Protein AF-A0A3B9SV83-F1 (afdb_monomer)

Sequence (125 aa):
MIETKVYHISFHAAHNLSCLFFWGCNFSCKGCLRRAEPLDCHFPGIKSPKPFFPTFLALDELITALKKAKPKIVVFEGWEPTFDQTLSEITKRLHHELGTWNYLLTNGYSLPELEGMDEVKVSIK

Foldseek 3Di:
DAWWQFQDWDADPVQLEIETAGDDAPDDDPPDVCVVPQYPPPDPPDDQDPVHDGDIDHLVRVLVVCVVSLGQEYEYHHYARVVIPCSQVSLQCCCPVRVHAYEYEHCPPDDDDQVNHNYYDHDHD

Structure (mmCIF, N/CA/C/O backbone):
data_AF-A0A3B9SV83-F1
#
_entry.id   AF-A0A3B9SV83-F1
#
loop_
_atom_site.gr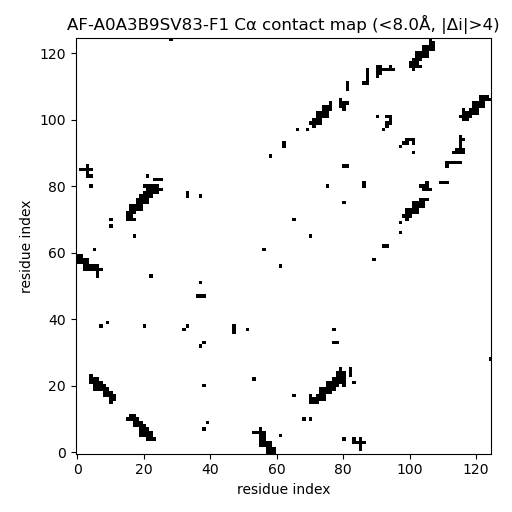oup_PDB
_atom_site.id
_atom_site.type_symbol
_atom_site.label_atom_id
_atom_site.l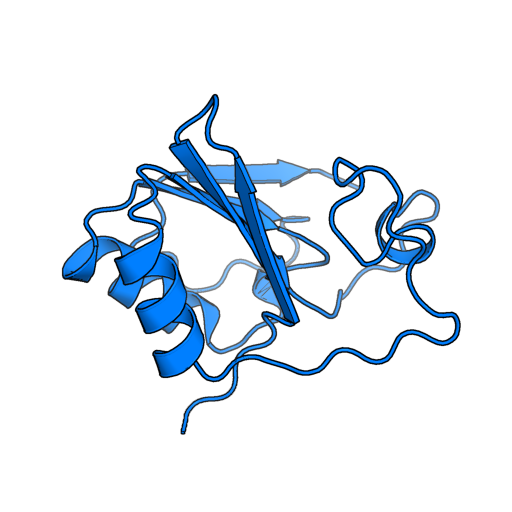abel_alt_id
_atom_site.label_comp_id
_atom_site.label_asym_id
_atom_site.label_entity_id
_atom_site.label_seq_id
_atom_site.pdbx_PDB_ins_code
_atom_site.Cartn_x
_atom_site.Cartn_y
_atom_site.Cartn_z
_atom_site.occupancy
_atom_site.B_iso_or_equiv
_atom_site.auth_seq_id
_atom_site.auth_comp_id
_atom_site.auth_asym_id
_atom_site.auth_atom_id
_atom_site.pdbx_PDB_model_num
ATOM 1 N N . MET A 1 1 ? 11.202 6.859 14.639 1.00 73.44 1 MET A N 1
ATOM 2 C CA . MET A 1 1 ? 10.141 7.035 13.626 1.00 73.44 1 MET A CA 1
ATOM 3 C C . MET A 1 1 ? 10.251 5.873 12.661 1.00 73.44 1 MET A C 1
ATOM 5 O O . MET A 1 1 ? 11.368 5.562 12.269 1.00 73.44 1 MET A O 1
ATOM 9 N N . ILE A 1 2 ? 9.147 5.187 12.368 1.00 90.62 2 ILE A N 1
ATOM 10 C CA . ILE A 1 2 ? 9.134 4.066 11.419 1.00 90.62 2 ILE A CA 1
ATOM 11 C C . ILE A 1 2 ? 8.989 4.667 10.018 1.00 90.62 2 ILE A C 1
ATOM 13 O O . ILE A 1 2 ? 7.993 5.335 9.746 1.00 90.62 2 ILE A O 1
ATOM 17 N N . GLU A 1 3 ? 9.997 4.492 9.166 1.00 96.25 3 GLU A N 1
ATOM 18 C CA . GLU A 1 3 ? 9.967 4.945 7.771 1.00 96.25 3 GLU A CA 1
ATOM 19 C C . GLU A 1 3 ? 9.316 3.871 6.893 1.00 96.25 3 GLU A C 1
ATOM 21 O O . GLU A 1 3 ? 9.648 2.692 7.012 1.00 96.25 3 GLU A O 1
ATOM 26 N N . THR A 1 4 ? 8.390 4.278 6.025 1.00 97.69 4 THR A N 1
ATOM 27 C CA . THR A 1 4 ? 7.720 3.379 5.072 1.00 97.69 4 THR A CA 1
ATOM 28 C C . THR A 1 4 ? 8.424 3.404 3.708 1.00 97.69 4 THR A C 1
ATOM 30 O O . THR A 1 4 ? 9.407 4.112 3.503 1.00 97.69 4 THR A O 1
ATOM 33 N N . LYS A 1 5 ? 7.924 2.657 2.725 1.00 97.62 5 LYS A N 1
ATOM 34 C CA . LYS A 1 5 ? 8.244 2.819 1.296 1.00 97.62 5 LYS A CA 1
ATOM 35 C C . LYS A 1 5 ? 7.172 3.599 0.542 1.00 97.62 5 LYS A C 1
ATOM 37 O O . LYS A 1 5 ? 7.263 3.716 -0.683 1.00 97.62 5 LYS A O 1
ATOM 42 N N . VAL A 1 6 ? 6.180 4.150 1.242 1.00 98.19 6 VAL A N 1
ATOM 43 C CA . VAL A 1 6 ? 5.165 5.019 0.646 1.00 98.19 6 VAL A CA 1
ATOM 44 C C . VAL A 1 6 ? 5.800 6.372 0.347 1.00 98.19 6 VAL A C 1
ATOM 46 O O . VAL A 1 6 ? 6.265 7.063 1.250 1.00 98.19 6 VAL A O 1
ATOM 49 N N . TYR A 1 7 ? 5.827 6.753 -0.929 1.00 96.25 7 TYR A N 1
ATOM 50 C CA . TYR A 1 7 ? 6.420 8.021 -1.385 1.00 96.25 7 TYR A CA 1
ATOM 51 C C . TYR A 1 7 ? 5.395 8.990 -1.975 1.00 96.25 7 TYR A C 1
ATOM 53 O O . TYR A 1 7 ? 5.694 10.159 -2.212 1.00 96.25 7 TYR A O 1
ATOM 61 N N . HIS A 1 8 ? 4.189 8.508 -2.264 1.00 94.94 8 HIS A N 1
ATOM 62 C CA . HIS A 1 8 ? 3.122 9.315 -2.826 1.00 94.94 8 HIS A CA 1
ATOM 63 C C . HIS A 1 8 ? 1.769 8.780 -2.360 1.00 94.94 8 HIS A C 1
ATOM 65 O O . HIS A 1 8 ? 1.578 7.572 -2.215 1.00 94.94 8 HIS A O 1
ATOM 71 N N . ILE A 1 9 ? 0.842 9.701 -2.110 1.00 96.00 9 ILE A N 1
ATOM 72 C CA . ILE A 1 9 ? -0.547 9.411 -1.774 1.00 96.00 9 ILE A CA 1
ATOM 73 C C . ILE A 1 9 ? -1.413 10.249 -2.706 1.00 96.00 9 ILE A C 1
ATOM 75 O O . ILE A 1 9 ? -1.190 11.458 -2.821 1.00 96.00 9 ILE A O 1
ATOM 79 N N . SER A 1 10 ? -2.411 9.632 -3.326 1.00 95.25 10 SER A N 1
ATOM 80 C CA . SER A 1 10 ? -3.483 10.345 -4.021 1.00 95.25 10 SER A CA 1
ATOM 81 C C . SER A 1 10 ? -4.823 10.066 -3.344 1.00 95.25 10 SER A C 1
ATOM 83 O O . SER A 1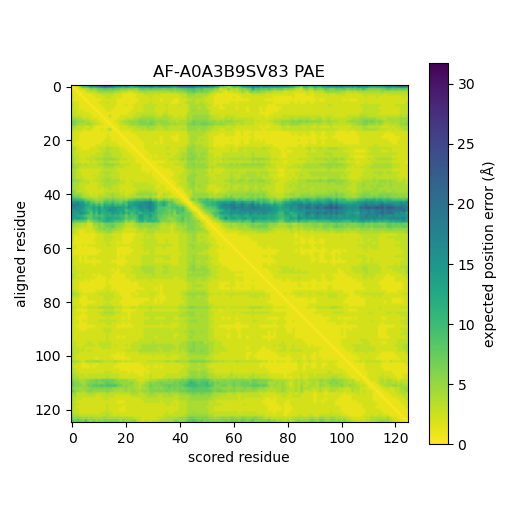 10 ? -4.992 9.057 -2.661 1.00 95.25 10 SER A O 1
ATOM 85 N N . PHE A 1 11 ? -5.772 10.992 -3.490 1.00 95.88 11 PHE A N 1
ATOM 86 C CA . PHE A 1 11 ? -7.143 10.827 -3.013 1.00 95.88 11 PHE A CA 1
ATOM 87 C C . PHE A 1 11 ? -8.116 11.076 -4.160 1.00 95.88 11 PHE A C 1
ATOM 89 O O . PHE A 1 11 ? -8.147 12.162 -4.743 1.00 95.88 11 PHE A O 1
ATOM 96 N N . HIS A 1 12 ? -8.939 10.078 -4.459 1.00 93.75 12 HIS A N 1
ATOM 97 C CA . HIS A 1 12 ? -9.933 10.123 -5.521 1.00 93.75 12 HIS A CA 1
ATOM 98 C C . HIS A 1 12 ? -11.325 10.324 -4.918 1.00 93.75 12 HIS A C 1
ATOM 100 O O . HIS A 1 12 ? -12.010 9.373 -4.535 1.00 93.75 12 HIS A O 1
ATOM 106 N N . ALA A 1 13 ? -11.767 11.584 -4.872 1.00 92.69 13 ALA A N 1
ATOM 107 C CA . ALA A 1 13 ? -13.024 11.977 -4.233 1.00 92.69 13 ALA A CA 1
ATOM 108 C C . ALA A 1 13 ? -14.261 11.253 -4.798 1.00 92.69 13 ALA A C 1
ATOM 110 O O . ALA A 1 13 ? -15.153 10.893 -4.034 1.00 92.69 13 ALA A O 1
ATOM 111 N N . ALA A 1 14 ? -14.296 10.983 -6.110 1.00 92.12 14 ALA A N 1
ATOM 112 C CA . ALA A 1 14 ? -15.421 10.312 -6.771 1.00 92.12 14 ALA A CA 1
ATOM 113 C C . ALA A 1 14 ? -15.700 8.899 -6.227 1.00 92.12 14 ALA A C 1
ATOM 115 O O . ALA A 1 14 ? -16.844 8.453 -6.226 1.00 92.12 14 ALA A O 1
ATOM 116 N N . HIS A 1 15 ? -14.666 8.215 -5.733 1.00 92.81 15 HIS A N 1
ATOM 117 C CA . HIS A 1 15 ? -14.770 6.864 -5.181 1.00 92.81 15 HIS A CA 1
ATOM 118 C C . HIS A 1 15 ? -14.486 6.810 -3.674 1.00 92.81 15 HIS A C 1
ATOM 120 O O . HIS A 1 15 ? -14.548 5.738 -3.078 1.00 92.81 15 HIS A O 1
ATOM 126 N N . ASN A 1 16 ? -14.189 7.961 -3.059 1.00 96.12 16 ASN A N 1
ATOM 127 C CA . ASN A 1 16 ? -13.756 8.087 -1.670 1.00 96.12 16 ASN A CA 1
ATOM 128 C C . ASN A 1 16 ? -12.657 7.075 -1.295 1.00 96.12 16 ASN A C 1
ATOM 130 O O . ASN A 1 16 ? -12.754 6.355 -0.294 1.00 96.12 16 ASN A O 1
ATOM 134 N N . LEU A 1 17 ? -11.633 7.008 -2.145 1.00 96.88 17 LEU A N 1
ATOM 135 C CA . LEU A 1 17 ? -10.500 6.108 -1.984 1.00 96.88 17 LEU A CA 1
ATOM 136 C C . LEU A 1 17 ? -9.189 6.886 -1.989 1.00 96.88 17 LEU A C 1
ATOM 138 O O . LEU A 1 17 ? -9.055 7.877 -2.710 1.00 96.88 17 LEU A O 1
ATOM 142 N N . SER A 1 18 ? -8.229 6.412 -1.204 1.00 97.88 18 SER A N 1
ATOM 143 C CA . SER A 1 18 ? -6.842 6.864 -1.263 1.00 97.88 18 SER A CA 1
ATOM 144 C C . SER A 1 18 ? -5.960 5.774 -1.846 1.00 97.88 18 SER A C 1
ATOM 146 O O . SER A 1 18 ? -6.087 4.615 -1.457 1.00 97.88 18 SER A O 1
ATOM 148 N N . CYS A 1 19 ? -5.022 6.149 -2.706 1.00 97.88 19 CYS A N 1
ATOM 149 C CA . CYS A 1 19 ? -4.001 5.245 -3.219 1.00 97.88 19 CYS A CA 1
ATOM 150 C C . CYS A 1 19 ? -2.664 5.539 -2.545 1.00 97.88 19 CYS A C 1
ATOM 152 O O . CYS A 1 19 ? -2.219 6.686 -2.515 1.00 97.88 19 CYS A O 1
ATOM 154 N N . LEU A 1 20 ? -2.031 4.503 -2.003 1.00 98.38 20 LEU A N 1
ATOM 155 C CA . LEU A 1 20 ? -0.689 4.537 -1.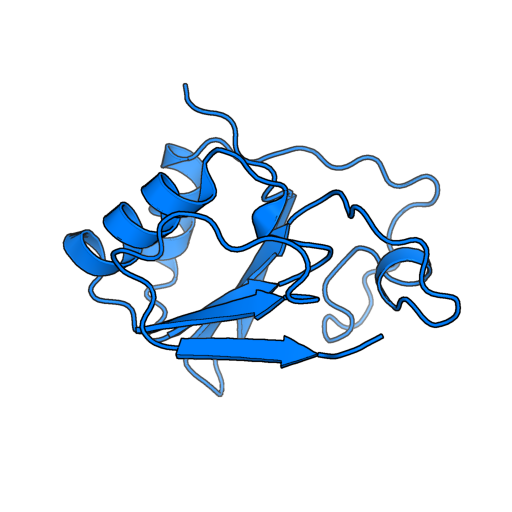438 1.00 98.38 20 LEU A CA 1
ATOM 156 C C . LEU A 1 20 ? 0.277 3.968 -2.465 1.00 98.38 20 LEU A C 1
ATOM 158 O O . LEU A 1 20 ? 0.185 2.794 -2.821 1.00 98.38 20 LEU A O 1
ATOM 162 N N . PHE A 1 21 ? 1.207 4.793 -2.930 1.00 97.38 21 PHE A N 1
ATOM 163 C CA . PHE A 1 21 ? 2.205 4.389 -3.909 1.00 97.38 21 PHE A CA 1
ATOM 164 C C . PHE A 1 21 ? 3.493 4.003 -3.185 1.00 97.38 21 PHE A C 1
ATOM 166 O O . PHE A 1 21 ? 4.172 4.849 -2.598 1.00 97.38 21 PHE A O 1
ATOM 173 N N . PHE A 1 22 ? 3.824 2.716 -3.251 1.00 97.56 22 PHE A N 1
ATOM 174 C CA . PHE A 1 22 ? 5.029 2.118 -2.683 1.00 97.56 22 PHE A CA 1
ATOM 175 C C . PHE A 1 22 ? 6.173 2.125 -3.689 1.00 97.56 22 PHE A C 1
ATOM 177 O O . PHE A 1 22 ? 5.941 1.929 -4.883 1.00 97.56 22 PHE A O 1
ATOM 184 N N . TRP A 1 23 ? 7.407 2.327 -3.225 1.00 96.69 23 TRP A N 1
ATOM 185 C CA . TRP A 1 23 ? 8.608 2.296 -4.060 1.00 96.69 23 TRP A CA 1
ATOM 186 C C . TRP A 1 23 ? 9.382 0.983 -3.940 1.00 96.69 23 TRP A C 1
ATOM 188 O O . TRP A 1 23 ? 9.629 0.486 -2.842 1.00 96.69 23 TRP A O 1
ATOM 198 N N . GLY A 1 24 ? 9.885 0.506 -5.079 1.00 95.38 24 GLY A N 1
ATOM 199 C CA . GLY A 1 24 ? 10.685 -0.713 -5.173 1.00 95.38 24 GLY A CA 1
ATOM 200 C C . GLY A 1 24 ? 9.861 -1.913 -5.630 1.00 95.38 24 GLY A C 1
ATOM 201 O O . GLY A 1 24 ? 8.681 -2.045 -5.321 1.00 95.38 24 GLY A O 1
ATOM 202 N N . CYS A 1 25 ? 10.480 -2.775 -6.432 1.00 95.81 25 CYS A N 1
ATOM 203 C CA . CYS A 1 25 ? 9.860 -3.995 -6.927 1.00 95.81 25 CYS A CA 1
ATOM 204 C C . CYS A 1 25 ? 10.925 -5.067 -7.125 1.00 95.81 25 CYS A C 1
ATOM 206 O O . CYS A 1 25 ? 12.038 -4.786 -7.566 1.00 95.81 25 CYS A O 1
ATOM 208 N N . ASN A 1 26 ? 10.554 -6.304 -6.834 1.00 95.19 26 ASN A N 1
ATOM 209 C CA . ASN A 1 26 ? 11.339 -7.501 -7.104 1.00 95.19 26 ASN A CA 1
ATOM 210 C C . ASN A 1 26 ? 11.317 -7.915 -8.590 1.00 95.19 26 ASN A C 1
ATOM 212 O O . ASN A 1 26 ? 12.058 -8.814 -8.978 1.00 95.19 26 ASN A O 1
ATOM 216 N N . PHE A 1 27 ? 10.465 -7.305 -9.422 1.00 96.12 27 PHE A N 1
ATOM 217 C CA . PHE A 1 27 ? 10.303 -7.634 -10.840 1.00 96.12 27 PHE A CA 1
ATOM 218 C C . PHE A 1 27 ? 10.749 -6.481 -11.747 1.00 96.12 27 PHE A C 1
ATOM 220 O O . PHE A 1 27 ? 10.622 -5.299 -11.432 1.00 96.12 27 PHE A O 1
ATOM 227 N N . SER A 1 28 ? 11.191 -6.832 -12.955 1.00 95.00 28 SER A N 1
ATOM 228 C CA . SER A 1 28 ? 11.639 -5.897 -13.992 1.00 95.00 28 SER A CA 1
ATOM 229 C C . SER A 1 28 ? 10.728 -5.902 -15.231 1.00 95.00 28 SER A C 1
ATOM 231 O O . SER A 1 28 ? 11.195 -5.721 -16.353 1.00 95.00 28 SER A O 1
ATOM 233 N N . CYS A 1 29 ? 9.405 -6.000 -15.043 1.00 95.75 29 CYS A N 1
ATOM 234 C CA . CYS A 1 29 ? 8.391 -6.133 -16.109 1.00 95.75 29 CYS A CA 1
ATOM 235 C C . CYS A 1 29 ? 8.558 -5.156 -17.290 1.00 95.75 29 CYS A C 1
ATOM 237 O O . CYS A 1 29 ? 8.636 -3.947 -17.086 1.00 95.75 29 CYS A O 1
ATOM 239 N N . LYS A 1 30 ? 8.516 -5.649 -18.535 1.00 94.94 30 LYS A N 1
ATOM 240 C CA . LYS A 1 30 ? 8.745 -4.820 -19.740 1.00 94.94 30 LYS A CA 1
ATOM 241 C C . LYS A 1 30 ? 7.746 -3.660 -19.897 1.00 94.94 30 LYS A C 1
ATOM 243 O O . LYS A 1 30 ? 8.138 -2.597 -20.359 1.00 94.94 30 LYS A O 1
ATOM 248 N N . GLY A 1 31 ? 6.492 -3.847 -19.477 1.00 93.62 31 GLY A N 1
ATOM 249 C CA . GLY A 1 31 ? 5.405 -2.860 -19.589 1.00 93.62 31 GLY A CA 1
ATOM 250 C C . GLY A 1 31 ? 5.051 -2.129 -18.289 1.00 93.62 31 GLY A C 1
ATOM 251 O O . GLY A 1 31 ? 3.893 -1.790 -18.075 1.00 93.62 31 GLY A O 1
ATOM 252 N N . CYS A 1 32 ? 5.998 -1.947 -17.365 1.00 94.25 32 CYS A N 1
ATOM 253 C CA . CYS A 1 32 ? 5.701 -1.317 -16.077 1.00 94.25 32 CYS A CA 1
ATOM 254 C C . CYS A 1 32 ? 5.452 0.193 -16.212 1.00 94.25 32 CYS A C 1
ATOM 256 O O . CYS A 1 32 ? 6.385 0.955 -16.478 1.00 94.25 32 CYS A O 1
ATOM 258 N N . LEU A 1 33 ? 4.219 0.625 -15.931 1.00 91.69 33 LEU A N 1
ATOM 259 C CA . LEU A 1 33 ? 3.826 2.036 -15.960 1.00 91.69 33 LEU A CA 1
ATOM 260 C C . LEU A 1 33 ? 4.695 2.909 -15.045 1.00 91.69 33 LEU A C 1
ATOM 262 O O . LEU A 1 33 ? 5.057 4.013 -15.432 1.00 91.69 33 LEU A O 1
ATOM 266 N N . ARG A 1 34 ? 5.110 2.405 -13.875 1.00 91.25 34 ARG A N 1
ATOM 267 C CA . ARG A 1 34 ? 5.887 3.175 -12.885 1.00 91.25 34 ARG A CA 1
ATOM 268 C C . ARG A 1 34 ? 7.263 3.630 -13.355 1.00 91.25 34 ARG A C 1
ATOM 270 O O . ARG A 1 34 ? 7.801 4.588 -12.811 1.00 91.25 34 ARG A O 1
ATOM 277 N N . ARG A 1 35 ? 7.825 2.982 -14.381 1.00 89.38 35 ARG A N 1
ATOM 278 C CA . ARG A 1 35 ? 9.078 3.425 -15.013 1.00 89.38 35 ARG A CA 1
ATOM 279 C C . ARG A 1 35 ? 8.886 4.628 -15.934 1.00 89.38 35 ARG A C 1
ATOM 281 O O . ARG A 1 35 ? 9.825 5.397 -16.121 1.00 89.38 35 ARG A O 1
ATOM 288 N N . ALA A 1 36 ? 7.698 4.776 -16.514 1.00 87.56 36 ALA A N 1
ATOM 289 C CA . ALA A 1 36 ? 7.341 5.929 -17.332 1.00 87.56 36 ALA A CA 1
ATOM 290 C C . ALA A 1 36 ? 6.766 7.060 -16.467 1.00 87.56 36 ALA A C 1
ATOM 292 O O . ALA A 1 36 ? 7.211 8.200 -16.587 1.00 87.56 36 ALA A O 1
ATOM 293 N N . GLU A 1 37 ? 5.847 6.705 -15.566 1.00 89.06 37 GLU A N 1
ATOM 294 C CA . GLU A 1 37 ? 5.074 7.601 -14.707 1.00 89.06 37 GLU A CA 1
ATOM 295 C C . GLU A 1 37 ? 5.188 7.151 -13.239 1.00 89.06 37 GLU A C 1
ATOM 297 O O . GLU A 1 37 ? 4.415 6.290 -12.787 1.00 89.06 37 GLU A O 1
ATOM 302 N N . PRO A 1 38 ? 6.173 7.681 -12.486 1.00 89.12 38 PRO A N 1
ATOM 303 C CA . PRO A 1 38 ? 6.372 7.312 -11.091 1.00 89.12 38 PRO A CA 1
ATOM 304 C C . PRO A 1 38 ? 5.299 7.902 -10.167 1.00 89.12 38 PRO A C 1
ATOM 306 O O . PRO A 1 38 ? 5.109 7.372 -9.085 1.00 89.12 38 PRO A O 1
ATOM 309 N N . LEU A 1 39 ? 4.578 8.954 -10.550 1.00 90.06 39 LEU A N 1
ATOM 310 C CA . LEU A 1 39 ? 3.438 9.471 -9.780 1.00 90.06 39 LEU A CA 1
ATOM 311 C C . LEU A 1 39 ? 2.109 8.880 -10.285 1.00 90.06 39 LEU A C 1
ATOM 313 O O . LEU A 1 39 ? 2.088 8.091 -11.236 1.00 90.06 39 LEU A O 1
ATOM 317 N N . ASP A 1 40 ? 0.999 9.247 -9.641 1.00 89.31 40 ASP A N 1
ATOM 318 C CA . ASP A 1 40 ? -0.338 8.904 -10.126 1.00 89.31 40 ASP A CA 1
ATOM 319 C C . ASP A 1 40 ? -0.558 9.475 -11.538 1.00 89.31 40 ASP A C 1
ATOM 321 O O . ASP A 1 40 ? -0.519 10.687 -11.760 1.00 89.31 40 ASP A O 1
ATOM 325 N N . CYS A 1 41 ? -0.799 8.589 -12.506 1.00 84.06 41 CYS A N 1
ATOM 326 C CA . CYS A 1 41 ? -0.980 8.955 -13.909 1.00 84.06 41 CYS A CA 1
ATOM 327 C C . CYS A 1 41 ? -2.304 9.681 -14.175 1.00 84.06 41 CYS A C 1
ATOM 329 O O . CYS A 1 41 ? -2.477 10.251 -15.251 1.00 84.06 41 CYS A O 1
ATOM 331 N N . HIS A 1 42 ? -3.240 9.665 -13.222 1.00 83.75 42 HIS A N 1
ATOM 332 C CA . HIS A 1 42 ? -4.506 10.383 -13.334 1.00 83.75 42 HIS A CA 1
ATOM 333 C C . HIS A 1 42 ? -4.386 11.861 -12.957 1.00 83.75 42 HIS A C 1
ATOM 335 O O . HIS A 1 42 ? -5.351 12.603 -13.135 1.00 83.75 42 HIS A O 1
ATOM 341 N N . PHE A 1 43 ? -3.236 12.307 -12.438 1.00 79.06 43 PHE A N 1
ATOM 342 C CA . PHE A 1 43 ? -3.050 13.696 -12.042 1.00 79.06 43 PHE A CA 1
ATOM 343 C C . PHE A 1 43 ? -2.696 14.568 -13.262 1.00 79.06 43 PHE A C 1
ATOM 345 O O . PHE A 1 43 ? -1.599 14.445 -13.817 1.00 79.06 43 PHE A O 1
ATOM 352 N N . PRO A 1 44 ? -3.589 15.467 -13.717 1.00 68.50 44 PRO A N 1
ATOM 353 C CA . PRO A 1 44 ? -3.328 16.271 -14.902 1.00 68.50 44 PRO A CA 1
ATOM 354 C C . PRO A 1 44 ? -2.196 17.273 -14.641 1.00 68.50 44 PRO A C 1
ATOM 356 O O . PRO A 1 44 ? -2.188 17.987 -13.640 1.00 68.50 44 PRO A O 1
ATOM 359 N N . GLY A 1 45 ? -1.243 17.357 -15.571 1.00 64.94 45 GLY A N 1
ATOM 360 C CA . GLY A 1 45 ? -0.236 18.424 -15.604 1.00 64.94 45 GLY A CA 1
ATOM 361 C C . GLY A 1 45 ? 1.013 18.212 -14.742 1.00 64.94 45 GLY A C 1
ATOM 362 O O . GLY A 1 45 ? 1.949 19.003 -14.861 1.00 64.94 45 GLY A O 1
ATOM 363 N N . ILE A 1 46 ? 1.094 17.146 -13.940 1.00 64.94 46 ILE A N 1
ATOM 364 C CA . ILE A 1 46 ? 2.315 16.828 -13.190 1.00 64.94 46 ILE A CA 1
ATOM 365 C C . ILE A 1 46 ? 3.205 15.928 -14.044 1.00 64.94 46 ILE A C 1
ATOM 367 O O . ILE A 1 46 ? 3.034 14.714 -14.097 1.00 64.94 46 ILE A O 1
ATOM 371 N N . LYS A 1 47 ? 4.198 16.526 -14.706 1.00 68.19 47 LYS A N 1
ATOM 372 C CA . LYS A 1 47 ? 5.324 15.753 -15.236 1.00 68.19 47 LYS A CA 1
ATOM 373 C C . LYS A 1 47 ? 6.262 15.446 -14.081 1.00 68.19 47 LYS A C 1
ATOM 375 O O . LYS A 1 47 ? 6.790 16.362 -13.454 1.00 68.19 47 LYS A O 1
ATOM 380 N N . SER A 1 48 ? 6.472 14.163 -13.814 1.00 68.81 48 SER A N 1
ATOM 381 C CA . SER A 1 48 ? 7.435 13.744 -12.799 1.00 68.81 48 SER A CA 1
ATOM 382 C C . SER A 1 48 ? 8.829 14.276 -13.163 1.00 68.81 48 SER A C 1
ATOM 384 O O . SER A 1 48 ? 9.245 14.112 -14.318 1.00 68.81 48 SER A O 1
ATOM 386 N N . PRO A 1 49 ? 9.557 14.916 -12.230 1.00 70.06 49 PRO A N 1
ATOM 387 C CA . PRO A 1 49 ? 10.915 15.368 -12.500 1.00 70.06 49 PRO A CA 1
ATOM 388 C C . PRO A 1 49 ? 11.788 14.171 -12.892 1.00 70.06 49 PRO A C 1
ATOM 390 O O . PRO A 1 49 ? 11.662 13.085 -12.326 1.00 70.06 49 PRO A O 1
ATOM 393 N N . LYS A 1 50 ? 12.652 14.357 -13.895 1.00 76.38 50 LYS A N 1
ATOM 394 C CA . LYS A 1 50 ? 13.620 13.346 -14.339 1.00 76.38 50 LYS A CA 1
ATOM 395 C C . LYS A 1 50 ? 15.033 13.878 -14.068 1.00 76.38 50 LYS A C 1
ATOM 397 O O . LYS A 1 50 ? 15.372 14.907 -14.651 1.00 76.38 50 LYS A O 1
ATOM 402 N N . PRO A 1 51 ? 15.857 13.205 -13.239 1.00 79.44 51 PRO A N 1
ATOM 403 C CA . PRO A 1 51 ? 15.589 11.959 -12.502 1.00 79.44 51 PRO A CA 1
ATOM 404 C C . PRO A 1 51 ? 14.600 12.130 -11.330 1.00 79.44 51 PRO A C 1
ATOM 406 O O . PRO A 1 51 ? 14.539 13.192 -10.715 1.00 79.44 51 PRO A O 1
ATOM 409 N N . PHE A 1 52 ? 13.844 11.070 -11.019 1.00 84.44 52 PHE A N 1
ATOM 410 C CA . PHE A 1 52 ? 12.911 11.031 -9.888 1.00 84.44 52 PHE A CA 1
ATOM 411 C C . PHE A 1 52 ? 13.555 10.308 -8.706 1.00 84.44 52 PHE A C 1
ATOM 413 O O . PHE A 1 52 ? 13.951 9.148 -8.835 1.00 84.44 52 PHE A O 1
ATOM 420 N N . PHE A 1 53 ? 13.622 10.980 -7.560 1.00 88.25 53 PHE A N 1
ATOM 421 C CA . PHE A 1 53 ? 14.086 10.405 -6.303 1.00 88.25 53 PHE A CA 1
ATOM 422 C C . PHE A 1 53 ? 12.938 10.465 -5.290 1.00 88.25 53 PHE A C 1
ATOM 424 O O . PHE A 1 53 ? 12.487 11.568 -4.978 1.00 88.25 53 PHE A O 1
ATO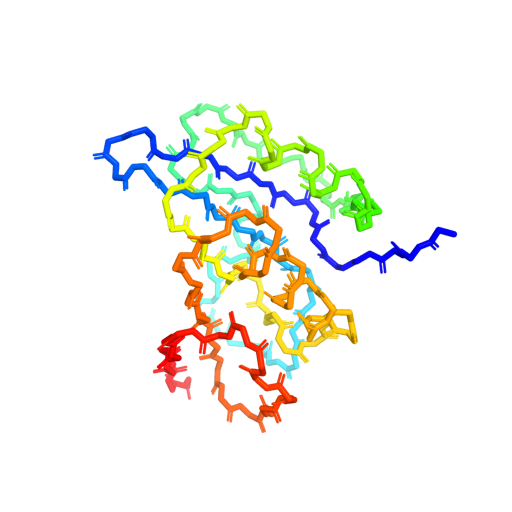M 431 N N . PRO A 1 54 ? 12.422 9.318 -4.814 1.00 91.56 54 PRO A N 1
ATOM 432 C CA . PRO A 1 54 ? 11.337 9.314 -3.844 1.00 91.56 54 PRO A CA 1
ATOM 433 C C . PRO A 1 54 ? 11.835 9.789 -2.476 1.00 91.56 54 PRO A C 1
ATOM 435 O O . PRO A 1 54 ?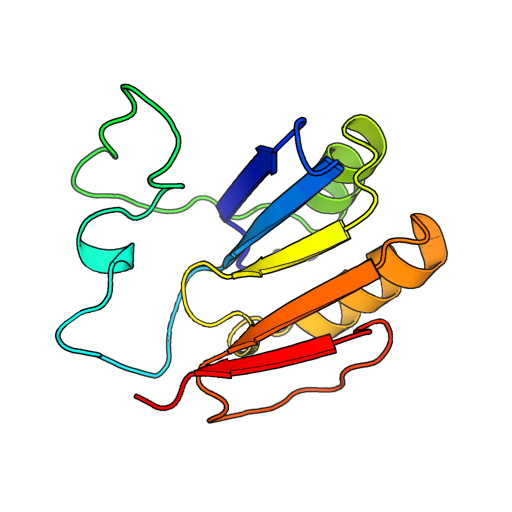 12.889 9.360 -2.008 1.00 91.56 54 PRO A O 1
ATOM 438 N N . THR A 1 55 ? 11.028 10.614 -1.815 1.00 94.06 55 THR A N 1
ATOM 439 C CA . THR A 1 55 ? 11.109 10.820 -0.367 1.00 94.06 55 THR A CA 1
ATOM 440 C C . THR A 1 55 ? 10.018 9.980 0.274 1.00 94.06 55 THR A C 1
ATOM 442 O O . THR A 1 55 ? 8.879 10.001 -0.195 1.00 94.06 55 THR A O 1
ATOM 445 N N . PHE A 1 56 ? 10.360 9.229 1.314 1.00 97.19 56 PHE A N 1
ATOM 446 C CA . PHE A 1 56 ? 9.411 8.354 1.989 1.00 97.19 56 PHE A CA 1
ATOM 447 C C . PHE A 1 56 ? 8.707 9.059 3.137 1.00 97.19 56 PHE A C 1
ATOM 449 O O . PHE A 1 56 ? 9.289 9.904 3.814 1.00 97.19 56 PHE A O 1
ATOM 456 N N . LEU A 1 57 ? 7.448 8.689 3.346 1.00 97.56 57 LEU A N 1
ATOM 457 C CA . LEU A 1 57 ? 6.666 9.140 4.485 1.00 97.56 57 LEU A CA 1
ATOM 458 C C . LEU A 1 57 ? 6.988 8.279 5.703 1.00 97.56 57 LEU A C 1
ATOM 460 O O . LEU A 1 57 ? 7.047 7.044 5.616 1.00 97.56 57 LEU A O 1
ATOM 464 N N . ALA A 1 58 ? 7.125 8.920 6.860 1.00 97.88 58 ALA A N 1
ATOM 465 C CA . ALA A 1 58 ? 7.048 8.201 8.118 1.00 97.88 58 ALA A CA 1
ATOM 466 C C . ALA A 1 58 ? 5.625 7.654 8.314 1.00 97.88 58 ALA A C 1
ATOM 468 O O . ALA A 1 58 ? 4.640 8.249 7.868 1.00 97.88 58 ALA A O 1
ATOM 469 N N . LEU A 1 59 ? 5.500 6.533 9.025 1.00 97.31 59 LEU A N 1
ATOM 470 C CA . LEU A 1 59 ? 4.208 5.900 9.294 1.00 97.31 59 LEU A CA 1
ATOM 471 C C . LEU A 1 59 ? 3.207 6.885 9.917 1.00 97.31 59 LEU A C 1
ATOM 473 O O . LEU A 1 59 ? 2.068 6.975 9.472 1.00 97.31 59 LEU A O 1
ATOM 477 N N . ASP A 1 60 ? 3.625 7.675 10.905 1.00 96.31 60 ASP A N 1
ATOM 478 C CA . ASP A 1 60 ? 2.721 8.622 11.568 1.00 96.31 60 ASP A CA 1
ATOM 479 C C . ASP A 1 60 ? 2.299 9.785 10.654 1.00 96.31 60 ASP A C 1
ATOM 481 O O . ASP A 1 60 ? 1.172 10.277 10.762 1.00 96.31 60 ASP A O 1
ATOM 485 N N . GLU A 1 61 ? 3.153 10.195 9.711 1.00 97.31 61 GLU A N 1
ATOM 486 C CA . GLU A 1 61 ? 2.811 11.193 8.688 1.00 97.31 61 GLU A CA 1
ATOM 487 C C . GLU A 1 61 ? 1.766 10.637 7.717 1.00 97.31 61 GLU A C 1
ATOM 489 O O . GLU A 1 61 ? 0.763 11.299 7.440 1.00 97.31 61 GLU A O 1
ATOM 494 N N . LEU A 1 62 ? 1.962 9.394 7.266 1.00 97.81 62 LEU A N 1
ATOM 495 C CA . LEU A 1 62 ? 1.014 8.649 6.439 1.00 97.81 62 LEU A CA 1
ATOM 496 C C . LEU A 1 62 ? -0.356 8.548 7.127 1.00 97.81 62 LEU A C 1
ATOM 498 O O . LEU A 1 62 ? -1.375 8.932 6.545 1.00 97.81 62 LEU A O 1
ATOM 502 N N . ILE A 1 63 ? -0.392 8.096 8.384 1.00 97.69 63 ILE A N 1
ATOM 503 C CA . ILE A 1 63 ? -1.640 7.966 9.147 1.00 97.69 63 ILE A CA 1
ATOM 504 C C . ILE A 1 63 ? -2.305 9.334 9.353 1.00 97.69 63 ILE A C 1
ATOM 506 O O . ILE A 1 63 ? -3.521 9.460 9.200 1.00 97.69 63 ILE A O 1
ATOM 510 N N . THR A 1 64 ? -1.532 10.383 9.645 1.00 97.19 64 THR A N 1
ATOM 511 C CA . THR A 1 64 ? -2.055 11.750 9.810 1.00 97.19 64 THR A CA 1
ATOM 512 C C . THR A 1 64 ? -2.682 12.278 8.519 1.00 97.19 64 THR A C 1
ATOM 514 O O . THR A 1 64 ? -3.783 12.838 8.548 1.00 97.19 64 THR A O 1
ATOM 517 N N . ALA A 1 65 ? -2.028 12.066 7.373 1.00 97.19 65 ALA A N 1
ATOM 518 C CA . ALA A 1 65 ? -2.554 12.459 6.070 1.00 97.19 65 ALA A CA 1
ATOM 519 C C . ALA A 1 65 ? -3.886 11.754 5.762 1.00 97.19 65 ALA A C 1
ATOM 521 O O . ALA A 1 65 ? -4.855 12.399 5.350 1.00 97.19 65 ALA A O 1
ATOM 522 N N . LEU A 1 66 ? -3.974 10.449 6.033 1.00 97.94 66 LEU A N 1
ATOM 523 C CA . LEU A 1 66 ? -5.183 9.662 5.788 1.00 97.94 66 LEU A CA 1
ATOM 524 C C . LEU A 1 66 ? -6.318 10.001 6.761 1.00 97.94 66 LEU A C 1
ATOM 526 O O . LEU A 1 66 ? -7.465 10.102 6.331 1.00 97.94 66 LEU A O 1
ATOM 530 N N . LYS A 1 67 ? -6.021 10.300 8.033 1.00 96.88 67 LYS A N 1
ATOM 531 C CA . LYS A 1 67 ? -7.017 10.812 8.996 1.00 96.88 67 LYS A CA 1
ATOM 532 C C . LYS A 1 67 ? -7.648 12.126 8.532 1.00 96.88 67 LYS A C 1
ATOM 534 O O . LYS A 1 67 ? -8.834 12.355 8.771 1.00 96.88 67 LYS A O 1
ATOM 539 N N . LYS A 1 68 ? -6.879 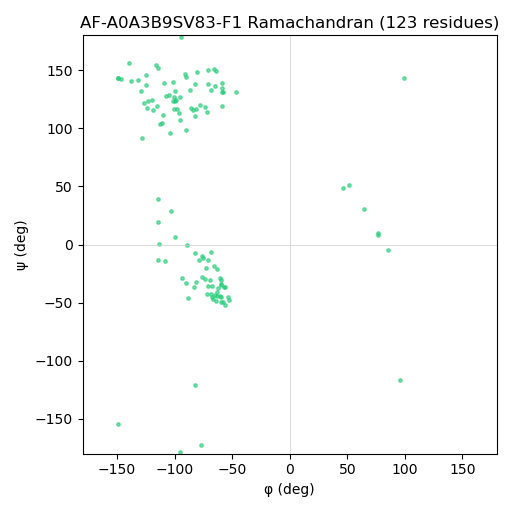12.988 7.857 1.00 96.25 68 LYS A N 1
ATOM 540 C CA . LYS A 1 68 ? -7.386 14.241 7.276 1.00 96.25 68 LYS A CA 1
ATOM 541 C C . LYS A 1 68 ? -8.265 13.990 6.049 1.00 96.25 68 LYS A C 1
ATOM 543 O O . LYS A 1 68 ? -9.307 14.629 5.924 1.00 96.25 68 LYS A O 1
ATOM 548 N N . ALA A 1 69 ? -7.854 13.081 5.165 1.00 96.44 69 ALA A N 1
ATOM 549 C CA . ALA A 1 69 ? -8.589 12.759 3.940 1.00 96.44 69 ALA A CA 1
ATOM 550 C C . ALA A 1 69 ? -9.865 11.932 4.194 1.00 96.44 69 ALA A C 1
ATOM 552 O O . ALA A 1 69 ? -10.832 12.072 3.452 1.00 96.44 69 ALA A O 1
ATOM 553 N N . LYS A 1 70 ? -9.881 11.116 5.258 1.00 96.69 70 LYS A N 1
ATOM 554 C CA . LYS A 1 70 ? -10.983 10.215 5.647 1.00 96.69 70 LYS A CA 1
ATOM 555 C C . LYS A 1 70 ? -11.473 9.310 4.500 1.00 96.69 70 LYS A C 1
ATOM 557 O O . LYS A 1 70 ? -12.681 9.277 4.236 1.00 96.69 70 LYS A O 1
ATOM 562 N N . PRO A 1 71 ? -10.569 8.588 3.810 1.00 97.94 71 PRO A N 1
ATOM 563 C CA . PRO A 1 71 ? -10.984 7.663 2.768 1.00 97.94 71 PRO A CA 1
ATOM 564 C C . PRO A 1 71 ? -11.828 6.535 3.362 1.00 97.94 71 PRO A C 1
ATOM 566 O O . PRO A 1 71 ? -11.619 6.127 4.501 1.00 97.94 71 PRO A O 1
ATOM 569 N N . LYS A 1 72 ? -12.761 5.997 2.575 1.00 98.19 72 LYS A N 1
ATOM 570 C CA . LYS A 1 72 ? -13.431 4.731 2.910 1.00 98.19 72 LYS A CA 1
ATOM 571 C C . LYS A 1 72 ? -12.584 3.527 2.518 1.00 98.19 72 LYS A C 1
ATOM 573 O O . LYS A 1 72 ? -12.659 2.491 3.169 1.00 98.19 72 LYS A O 1
ATOM 578 N N . ILE A 1 73 ? -11.816 3.673 1.441 1.00 98.50 73 ILE A N 1
ATOM 579 C CA . ILE A 1 73 ? -11.024 2.605 0.838 1.00 98.50 73 ILE A CA 1
ATOM 580 C C 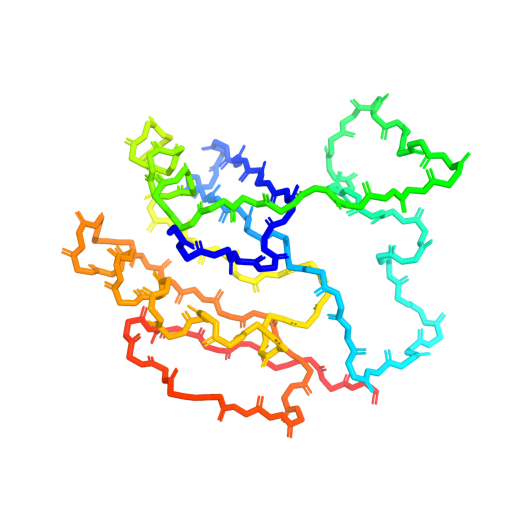. ILE A 1 73 ? -9.568 3.051 0.739 1.00 98.50 73 ILE A C 1
ATOM 582 O O . ILE A 1 73 ? -9.299 4.180 0.323 1.00 98.50 73 ILE A O 1
ATOM 586 N N . VAL A 1 74 ? -8.630 2.167 1.071 1.00 98.62 74 VAL A N 1
ATOM 587 C CA . VAL A 1 74 ? -7.201 2.405 0.848 1.00 98.62 74 VAL A CA 1
ATOM 588 C C . VAL A 1 74 ? -6.626 1.338 -0.073 1.00 98.62 74 VAL A C 1
ATOM 590 O O . VAL A 1 74 ? -6.731 0.140 0.182 1.00 98.62 74 VAL A O 1
ATOM 593 N N . VAL A 1 75 ? -6.018 1.802 -1.160 1.00 98.44 75 VAL A N 1
ATOM 594 C CA . VAL A 1 75 ? -5.409 0.977 -2.199 1.00 98.44 75 VAL A CA 1
ATOM 595 C C . VAL A 1 75 ? -3.907 0.956 -1.997 1.00 98.44 75 VAL A C 1
ATOM 597 O O . VAL A 1 75 ? -3.266 2.004 -1.998 1.00 98.44 75 VAL A O 1
ATOM 600 N N . PHE A 1 76 ? -3.339 -0.232 -1.854 1.00 98.44 76 PHE A N 1
ATOM 601 C CA . PHE A 1 76 ? -1.899 -0.421 -1.756 1.00 98.44 76 PHE A CA 1
ATOM 602 C C . PHE A 1 76 ? -1.373 -0.750 -3.149 1.00 98.44 76 PHE A C 1
ATOM 604 O O . PHE A 1 76 ? -1.636 -1.834 -3.671 1.00 98.44 76 PHE A O 1
ATOM 611 N N . GLU A 1 77 ? -0.679 0.200 -3.775 1.00 97.31 77 GLU A N 1
ATOM 612 C CA . GLU A 1 77 ? -0.234 0.093 -5.163 1.00 97.31 77 GLU A CA 1
ATOM 613 C C . GLU A 1 77 ? 1.087 0.839 -5.424 1.00 97.31 77 GLU A C 1
ATOM 615 O O . GLU A 1 77 ? 1.926 1.004 -4.543 1.00 97.31 77 GLU A O 1
ATOM 620 N N . GLY A 1 78 ? 1.325 1.265 -6.663 1.00 95.19 78 GLY A N 1
ATOM 621 C CA . GLY A 1 78 ? 2.591 1.854 -7.072 1.00 95.19 78 GLY A CA 1
ATOM 622 C C . GLY A 1 78 ? 3.489 0.797 -7.695 1.00 95.19 78 GLY A C 1
ATOM 623 O O . GLY A 1 78 ? 3.174 0.287 -8.772 1.00 95.19 78 GLY A O 1
ATOM 624 N N . TRP A 1 79 ? 4.626 0.529 -7.057 1.00 96.12 79 TRP A N 1
ATOM 625 C CA . TRP A 1 79 ? 5.512 -0.573 -7.419 1.00 96.12 79 TRP A CA 1
ATOM 626 C C . TRP A 1 79 ? 5.010 -1.886 -6.794 1.00 96.12 79 TRP A C 1
ATOM 628 O O . TRP A 1 79 ? 3.897 -2.292 -7.105 1.00 96.12 79 TRP A O 1
ATOM 638 N N . GLU A 1 80 ? 5.796 -2.577 -5.963 1.00 97.56 80 GLU A N 1
ATOM 639 C CA . GLU A 1 80 ? 5.341 -3.782 -5.260 1.00 97.56 80 GLU A CA 1
ATOM 640 C C . GLU A 1 80 ? 5.219 -3.497 -3.756 1.00 97.56 80 GLU A C 1
ATOM 642 O O . GLU A 1 80 ? 6.246 -3.436 -3.074 1.00 97.56 80 GLU A O 1
ATOM 647 N N . PRO A 1 81 ? 3.994 -3.331 -3.219 1.00 97.56 81 PRO A N 1
ATOM 648 C CA . PRO A 1 81 ? 3.797 -2.996 -1.809 1.00 97.56 81 PRO A CA 1
ATOM 649 C C . PRO A 1 81 ? 4.367 -4.038 -0.845 1.00 97.56 81 PRO A C 1
ATOM 651 O O . PRO A 1 81 ? 4.842 -3.682 0.228 1.00 97.56 81 PRO A O 1
ATOM 654 N N . THR A 1 82 ? 4.394 -5.319 -1.232 1.00 96.31 82 THR A N 1
ATOM 655 C CA . THR A 1 82 ? 4.941 -6.402 -0.390 1.00 96.31 82 THR A CA 1
ATOM 656 C C . THR A 1 82 ? 6.457 -6.323 -0.188 1.00 96.31 82 THR A C 1
ATOM 658 O O . THR A 1 82 ? 7.011 -7.071 0.615 1.00 96.31 82 THR A O 1
ATOM 661 N N . PHE A 1 83 ? 7.140 -5.402 -0.877 1.00 93.56 83 PHE A N 1
ATOM 662 C CA . PHE A 1 83 ? 8.550 -5.095 -0.649 1.00 93.56 83 PHE A CA 1
ATOM 663 C C . PHE A 1 83 ? 8.782 -4.185 0.573 1.00 93.56 83 PHE A C 1
ATOM 665 O O . PHE A 1 83 ? 9.914 -4.045 1.039 1.00 93.56 83 PHE A O 1
ATOM 672 N N . ASP A 1 84 ? 7.724 -3.566 1.102 1.00 95.69 84 ASP A N 1
ATOM 673 C CA . ASP A 1 84 ? 7.771 -2.752 2.311 1.00 95.69 84 ASP A CA 1
ATOM 674 C C . ASP A 1 84 ? 7.603 -3.617 3.567 1.00 95.69 84 ASP A C 1
ATOM 676 O O . ASP A 1 84 ? 6.556 -4.219 3.802 1.00 95.69 84 ASP A O 1
ATOM 680 N N . GLN A 1 85 ? 8.630 -3.643 4.419 1.00 94.00 85 GLN A N 1
ATOM 681 C CA . GLN A 1 85 ? 8.603 -4.387 5.683 1.00 94.00 85 GLN A CA 1
ATOM 682 C C . GLN A 1 85 ? 7.582 -3.825 6.682 1.00 94.00 85 GLN A C 1
ATOM 684 O O . GLN A 1 85 ? 7.192 -4.518 7.618 1.00 94.00 85 GLN A O 1
ATOM 689 N N . THR A 1 86 ? 7.137 -2.584 6.484 1.00 95.75 86 THR A N 1
ATOM 690 C CA . THR A 1 86 ? 6.148 -1.916 7.335 1.00 95.75 86 THR A CA 1
ATOM 691 C C . THR A 1 86 ? 4.707 -2.158 6.886 1.00 95.75 86 THR A C 1
ATOM 693 O O . THR A 1 86 ? 3.789 -1.700 7.560 1.00 95.75 86 THR A O 1
ATOM 696 N N . LEU A 1 87 ? 4.478 -2.910 5.797 1.00 96.38 87 LEU A N 1
ATOM 697 C CA . LEU A 1 87 ? 3.145 -3.113 5.216 1.00 96.38 87 LEU A CA 1
ATOM 698 C C . LEU A 1 87 ? 2.111 -3.610 6.239 1.00 96.38 87 LEU A C 1
ATOM 700 O O . LEU A 1 87 ? 1.035 -3.027 6.322 1.00 96.38 87 LEU A O 1
ATOM 704 N N . SER A 1 88 ? 2.454 -4.634 7.032 1.00 94.81 88 SER A N 1
ATOM 705 C CA . SER A 1 88 ? 1.555 -5.206 8.055 1.00 94.81 88 SER A CA 1
ATOM 706 C C . SER A 1 88 ? 1.194 -4.181 9.140 1.00 94.81 88 SER A C 1
ATOM 708 O O . SER A 1 88 ? 0.051 -4.096 9.581 1.00 94.81 88 SER A O 1
ATOM 710 N N . GLU A 1 89 ? 2.140 -3.327 9.534 1.00 95.69 89 GLU A N 1
ATOM 711 C CA . GLU A 1 89 ? 1.857 -2.261 10.497 1.00 95.69 89 GLU A CA 1
ATOM 712 C C . GLU A 1 89 ? 0.926 -1.204 9.885 1.00 95.69 89 GLU A C 1
ATOM 714 O O . GLU A 1 89 ? -0.044 -0.789 10.515 1.00 95.69 89 GLU A O 1
ATOM 719 N N . ILE A 1 90 ? 1.160 -0.808 8.628 1.00 97.25 90 ILE A N 1
ATOM 720 C CA . ILE A 1 90 ? 0.283 0.134 7.921 1.00 97.25 90 ILE A CA 1
ATOM 721 C C . ILE A 1 90 ? -1.149 -0.417 7.872 1.00 97.25 90 ILE A C 1
ATOM 723 O O . ILE A 1 90 ? -2.088 0.293 8.229 1.00 97.25 90 ILE A O 1
ATOM 727 N N . THR A 1 91 ? -1.340 -1.673 7.465 1.00 96.75 91 THR A N 1
ATOM 728 C CA . THR A 1 91 ? -2.678 -2.262 7.286 1.00 96.75 91 THR A CA 1
ATOM 729 C C . THR A 1 91 ? -3.431 -2.377 8.605 1.00 96.75 91 THR A C 1
ATOM 731 O O . THR A 1 91 ? -4.593 -1.973 8.666 1.00 96.75 91 THR A O 1
ATOM 734 N N . LYS A 1 92 ? -2.767 -2.815 9.684 1.00 96.25 92 LYS A N 1
ATOM 735 C CA . LYS A 1 92 ? -3.358 -2.865 11.031 1.00 96.25 92 LYS A CA 1
ATOM 736 C C . LYS A 1 92 ? -3.799 -1.484 11.501 1.00 96.25 92 LYS A C 1
ATOM 738 O O . LYS A 1 92 ? -4.942 -1.313 11.923 1.00 96.25 92 LYS A O 1
ATOM 743 N N . ARG A 1 93 ? -2.926 -0.477 11.390 1.00 96.44 93 ARG A N 1
ATOM 744 C CA . ARG A 1 93 ? -3.237 0.905 11.795 1.00 96.44 93 ARG A CA 1
ATOM 745 C C . ARG A 1 93 ? -4.432 1.451 11.017 1.00 96.44 93 ARG A C 1
ATOM 747 O O . ARG A 1 93 ? -5.332 2.034 11.612 1.00 96.44 93 ARG A O 1
ATOM 754 N N . LEU A 1 94 ? -4.477 1.242 9.703 1.00 97.38 94 LEU A N 1
ATOM 755 C CA . LEU A 1 94 ? -5.582 1.715 8.869 1.00 97.38 94 LEU A CA 1
ATOM 756 C C . LEU A 1 94 ? -6.902 1.013 9.191 1.00 97.38 94 LEU A C 1
ATOM 758 O O . LEU A 1 94 ? -7.914 1.680 9.409 1.00 97.38 94 LEU A O 1
ATOM 762 N N . HIS A 1 95 ? -6.883 -0.313 9.297 1.00 97.06 95 HIS A N 1
ATOM 763 C CA . HIS A 1 95 ? -8.075 -1.091 9.607 1.00 97.06 95 HIS A CA 1
ATOM 764 C C . HIS A 1 95 ? -8.624 -0.765 11.006 1.00 97.06 95 HIS A C 1
ATOM 766 O O . HIS A 1 95 ? -9.807 -0.469 11.153 1.00 97.06 95 HIS A O 1
ATOM 772 N N . HIS A 1 96 ? -7.772 -0.743 12.036 1.00 96.19 96 HIS A N 1
ATOM 773 C CA . HIS A 1 96 ? -8.224 -0.569 13.419 1.00 96.19 96 HIS A CA 1
ATOM 774 C C . HIS A 1 96 ? -8.445 0.891 13.831 1.00 96.19 96 HIS A C 1
ATOM 776 O O . HIS A 1 96 ? -9.375 1.163 14.588 1.00 96.19 96 HIS A O 1
ATOM 782 N N . GLU A 1 97 ? -7.623 1.841 13.370 1.00 96.00 97 GLU A N 1
ATOM 783 C CA . GLU A 1 97 ? -7.774 3.250 13.770 1.00 96.00 97 GLU A CA 1
ATOM 784 C C . GLU A 1 97 ? -8.694 4.049 12.851 1.00 96.00 97 GLU A C 1
ATOM 786 O O . GLU A 1 97 ? -9.332 4.999 13.311 1.00 96.00 97 GLU A O 1
ATOM 791 N N . LEU A 1 98 ? -8.715 3.736 11.551 1.00 95.94 98 LEU A N 1
ATOM 792 C CA . LEU A 1 98 ? -9.486 4.497 10.565 1.00 95.94 98 LEU A CA 1
ATOM 793 C C . LEU A 1 98 ? -10.711 3.728 10.054 1.00 95.94 98 LEU A C 1
ATOM 795 O O . LEU A 1 98 ? -11.588 4.356 9.461 1.00 95.94 98 LEU A O 1
ATOM 799 N N . GLY A 1 99 ? -10.806 2.415 10.293 1.00 97.25 99 GLY A N 1
ATOM 800 C CA . GLY A 1 99 ? -11.938 1.601 9.841 1.00 97.25 99 GLY A CA 1
ATOM 801 C C . GLY A 1 99 ? -12.046 1.524 8.317 1.00 97.25 99 GLY A C 1
ATOM 802 O O . GLY A 1 99 ? -13.155 1.474 7.784 1.00 97.25 99 GLY A O 1
ATOM 803 N N . THR A 1 100 ? -10.917 1.605 7.610 1.00 98.19 100 THR A N 1
ATOM 804 C CA . THR A 1 100 ? -10.886 1.587 6.144 1.00 98.19 100 THR A CA 1
ATOM 805 C C . THR A 1 100 ? -10.991 0.172 5.600 1.00 98.19 100 THR A C 1
ATOM 807 O O . THR A 1 100 ? -10.466 -0.767 6.192 1.00 98.19 100 THR A O 1
ATOM 810 N N . TRP A 1 101 ? -11.608 0.047 4.424 1.00 98.31 101 TRP A N 1
ATOM 811 C CA . TRP A 1 101 ? -11.507 -1.157 3.606 1.00 98.31 101 TRP A CA 1
ATOM 812 C C . TRP A 1 101 ? -10.200 -1.123 2.811 1.00 98.31 101 TRP A C 1
ATOM 814 O O . TRP A 1 101 ? -9.996 -0.243 1.969 1.00 98.31 101 TRP A O 1
ATOM 824 N N 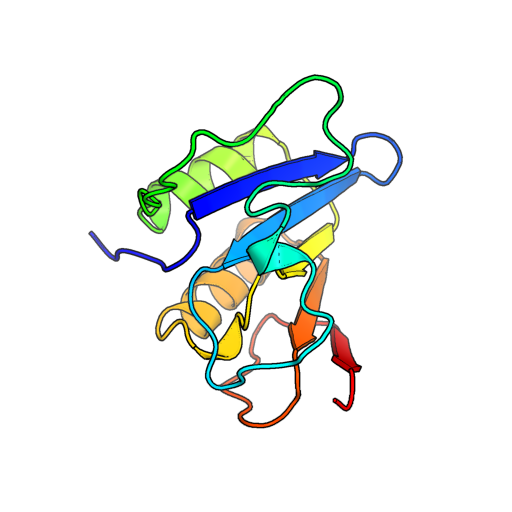. ASN A 1 102 ? -9.312 -2.070 3.062 1.00 98.50 102 ASN A N 1
ATOM 825 C CA . ASN A 1 102 ? -7.959 -2.085 2.527 1.00 98.50 102 ASN A CA 1
ATOM 826 C C . ASN A 1 102 ? -7.832 -3.153 1.444 1.00 98.50 102 ASN A C 1
ATOM 828 O O . ASN A 1 102 ? -8.156 -4.317 1.685 1.00 98.50 102 ASN A O 1
ATOM 832 N N . TYR A 1 103 ? -7.325 -2.784 0.262 1.00 97.06 103 TYR A N 1
ATOM 833 C CA . TYR A 1 103 ? -6.984 -3.785 -0.746 1.00 97.06 103 TYR A CA 1
ATOM 834 C C . TYR A 1 103 ? -5.604 -3.614 -1.370 1.00 97.06 103 TYR A C 1
ATOM 836 O O . TYR A 1 103 ? -5.145 -2.508 -1.665 1.00 97.06 103 TYR A O 1
ATOM 844 N N . LEU A 1 104 ? -4.963 -4.756 -1.607 1.00 98.44 104 LEU A N 1
ATOM 845 C CA . LEU A 1 104 ? -3.600 -4.875 -2.108 1.00 98.44 104 LEU A CA 1
ATOM 846 C C . LEU A 1 104 ? -3.572 -5.178 -3.601 1.00 98.44 104 LEU A C 1
ATOM 848 O O . LEU A 1 104 ? -4.157 -6.165 -4.040 1.00 98.44 104 LEU A O 1
ATOM 852 N N . LEU A 1 105 ? -2.832 -4.377 -4.369 1.00 98.12 105 LEU A N 1
ATOM 853 C CA . LEU A 1 105 ? -2.405 -4.722 -5.722 1.00 98.12 105 LEU A CA 1
ATOM 854 C C . LEU A 1 105 ? -0.975 -5.269 -5.665 1.00 98.12 105 LEU A C 1
ATOM 856 O O . LEU A 1 105 ? -0.051 -4.551 -5.295 1.00 98.12 105 LEU A O 1
ATOM 860 N N . THR A 1 106 ? -0.781 -6.531 -6.043 1.00 97.75 106 THR A N 1
ATOM 861 C CA . THR A 1 106 ? 0.530 -7.200 -5.960 1.00 97.75 106 THR A CA 1
ATOM 862 C C . THR A 1 106 ? 0.806 -8.083 -7.178 1.00 97.75 106 THR A C 1
ATOM 864 O O . THR A 1 106 ? -0.111 -8.544 -7.867 1.00 97.75 106 THR A O 1
ATOM 867 N N . ASN A 1 107 ? 2.084 -8.332 -7.463 1.00 96.75 107 ASN A N 1
ATOM 868 C CA . ASN A 1 107 ? 2.517 -9.368 -8.399 1.00 96.75 107 ASN A CA 1
ATOM 869 C C . ASN A 1 107 ? 2.407 -10.794 -7.824 1.00 96.75 107 ASN A C 1
ATOM 871 O O . ASN A 1 107 ? 2.506 -11.754 -8.585 1.00 96.75 107 ASN A O 1
ATOM 875 N N . GLY A 1 108 ? 2.173 -10.937 -6.515 1.00 95.88 108 GLY A N 1
ATOM 876 C CA . GLY A 1 108 ? 1.914 -12.220 -5.857 1.00 95.88 108 GLY A CA 1
ATOM 877 C C . GLY A 1 108 ? 3.144 -13.103 -5.630 1.00 95.88 108 GLY A C 1
ATOM 878 O O . GLY A 1 108 ? 2.984 -14.257 -5.247 1.00 95.88 108 GLY A O 1
ATOM 879 N N . TYR A 1 109 ? 4.363 -12.601 -5.851 1.00 95.81 109 TYR A N 1
ATOM 880 C CA . TYR A 1 109 ? 5.592 -13.370 -5.621 1.00 95.81 109 TYR A CA 1
ATOM 881 C C . TYR A 1 109 ? 5.842 -13.669 -4.135 1.00 95.81 109 TYR A C 1
ATOM 883 O O . TYR A 1 109 ? 6.370 -14.722 -3.789 1.00 95.81 109 TYR A O 1
ATOM 891 N N . SER A 1 110 ? 5.484 -12.727 -3.263 1.00 90.69 110 SER A N 1
ATOM 892 C CA . SER A 1 110 ? 5.582 -12.848 -1.810 1.00 90.69 110 SER A CA 1
ATOM 893 C C . SER A 1 110 ? 4.319 -12.270 -1.189 1.00 90.69 110 SER A C 1
ATOM 895 O O . SER A 1 110 ? 3.826 -11.243 -1.652 1.00 90.69 110 SER A O 1
ATOM 897 N N . LEU A 1 111 ? 3.803 -12.912 -0.145 1.00 89.00 111 LEU A N 1
ATOM 898 C CA . LEU A 1 111 ? 2.684 -12.403 0.642 1.00 89.00 111 LEU A CA 1
ATOM 899 C C . LEU A 1 111 ? 3.123 -12.320 2.109 1.00 89.00 111 LEU A C 1
ATOM 901 O O . LEU A 1 111 ? 3.471 -13.353 2.685 1.00 89.00 111 LEU A O 1
ATOM 905 N N . PRO A 1 112 ? 3.159 -11.115 2.704 1.00 87.56 112 PRO A N 1
ATOM 906 C CA . PRO A 1 112 ? 3.443 -10.951 4.123 1.00 87.56 112 PRO A CA 1
ATOM 907 C C . PRO A 1 112 ? 2.208 -11.307 4.963 1.00 87.56 112 PRO A C 1
ATOM 909 O O . PRO A 1 112 ? 1.203 -11.792 4.447 1.00 87.56 112 PRO A O 1
ATOM 912 N N . GLU A 1 113 ? 2.271 -11.053 6.270 1.00 91.69 113 GLU A N 1
ATOM 913 C CA . GLU A 1 113 ? 1.075 -11.055 7.114 1.00 91.69 113 GLU A CA 1
ATOM 914 C C . GLU A 1 113 ? 0.058 -10.020 6.599 1.00 91.69 113 GLU A C 1
ATOM 916 O O . GLU A 1 113 ? 0.426 -8.893 6.266 1.00 91.69 113 GLU A O 1
ATOM 921 N N . LEU A 1 114 ? -1.212 -10.424 6.516 1.00 92.00 114 LEU A N 1
ATOM 922 C CA . LEU A 1 114 ? -2.292 -9.656 5.880 1.00 92.00 114 LEU A CA 1
ATOM 923 C C . LEU A 1 114 ? -3.365 -9.195 6.873 1.00 92.00 114 LEU A C 1
ATOM 925 O O . LEU A 1 114 ? -4.488 -8.893 6.476 1.00 92.00 114 LEU A O 1
ATOM 929 N N . GLU A 1 115 ? -3.060 -9.161 8.169 1.00 95.31 115 GLU A N 1
ATOM 930 C CA . GLU A 1 115 ? -3.997 -8.621 9.153 1.00 95.31 115 GLU A CA 1
ATOM 931 C C . GLU A 1 115 ? -4.358 -7.165 8.802 1.00 95.31 115 GLU A C 1
ATOM 933 O O . GLU A 1 115 ? -3.494 -6.339 8.493 1.00 95.31 115 GLU A O 1
ATOM 938 N N . GLY A 1 116 ? -5.658 -6.864 8.796 1.00 96.06 116 GLY A N 1
ATOM 939 C CA . GLY A 1 116 ? -6.186 -5.574 8.355 1.00 96.06 116 GLY A CA 1
ATOM 940 C C . GLY A 1 116 ? -6.227 -5.374 6.834 1.00 96.06 116 GLY A C 1
ATOM 941 O O . GLY A 1 116 ? -6.493 -4.258 6.398 1.00 96.06 116 GLY A O 1
ATOM 942 N N . MET A 1 117 ? -5.958 -6.404 6.022 1.00 97.50 117 MET A N 1
ATOM 943 C CA . MET A 1 117 ? -6.201 -6.401 4.574 1.00 97.50 117 MET A CA 1
ATOM 944 C C . MET A 1 117 ? -7.517 -7.120 4.262 1.00 97.50 117 MET A C 1
ATOM 946 O O . MET A 1 117 ? -7.679 -8.289 4.606 1.00 97.50 117 MET A O 1
ATOM 950 N N . ASP A 1 118 ? -8.435 -6.449 3.573 1.00 98.00 118 ASP A N 1
ATOM 951 C CA . ASP A 1 118 ? -9.767 -6.987 3.276 1.00 98.00 118 ASP A CA 1
ATOM 952 C C . ASP A 1 118 ? -9.822 -7.691 1.910 1.00 98.00 118 ASP A C 1
ATOM 954 O O . ASP A 1 118 ? -10.599 -8.624 1.708 1.00 98.00 118 ASP A O 1
ATOM 958 N N . GLU A 1 119 ? -8.983 -7.275 0.956 1.00 97.88 119 GLU A N 1
ATOM 959 C CA . GLU A 1 119 ? -8.942 -7.860 -0.387 1.00 97.88 119 GLU A CA 1
ATOM 960 C C . GLU A 1 119 ? -7.518 -7.867 -0.972 1.00 97.88 119 GLU A C 1
ATOM 962 O O . GLU A 1 119 ? -6.743 -6.924 -0.820 1.00 97.88 119 GLU A O 1
ATOM 967 N N . VAL A 1 120 ? -7.165 -8.931 -1.699 1.00 97.94 120 VAL A N 1
ATOM 968 C CA . VAL A 1 120 ? -5.891 -9.031 -2.426 1.00 97.94 120 VAL A CA 1
ATOM 969 C C . VAL A 1 120 ? -6.166 -9.285 -3.900 1.00 97.94 120 VAL A C 1
ATOM 971 O O . VAL A 1 120 ? -6.807 -10.266 -4.271 1.00 97.94 120 VAL A O 1
ATOM 974 N N . LYS A 1 121 ? -5.635 -8.411 -4.755 1.00 97.94 121 LYS A N 1
ATOM 975 C CA . LYS A 1 121 ? -5.708 -8.505 -6.213 1.00 97.94 121 LYS A CA 1
ATOM 976 C C . LYS A 1 121 ? -4.327 -8.823 -6.761 1.00 97.94 121 LYS A C 1
ATOM 978 O O . LYS A 1 121 ? -3.413 -7.997 -6.730 1.00 97.94 121 LYS A O 1
ATOM 983 N N . VAL A 1 122 ? -4.195 -10.030 -7.297 1.00 97.62 122 VAL A N 1
ATOM 984 C CA . VAL A 1 122 ? -2.946 -10.509 -7.888 1.00 97.62 122 VAL A CA 1
ATOM 985 C C . VAL A 1 122 ? -2.966 -10.272 -9.392 1.00 97.62 122 VAL A C 1
ATOM 987 O O . VAL A 1 122 ? -3.885 -10.695 -10.091 1.00 97.62 122 VAL A O 1
ATOM 990 N N . SER A 1 123 ? -1.931 -9.613 -9.905 1.00 95.94 123 SER A N 1
ATOM 991 C CA . SER A 1 123 ? -1.721 -9.437 -11.340 1.00 95.94 123 SER A CA 1
ATOM 992 C C . SER A 1 123 ? -0.483 -10.212 -11.777 1.00 95.94 123 SER A C 1
ATOM 994 O O . SER A 1 123 ? 0.644 -9.767 -11.556 1.00 95.94 123 SER A O 1
ATOM 996 N N . ILE A 1 124 ? -0.717 -11.357 -12.417 1.00 92.88 124 ILE A N 1
ATOM 997 C CA . ILE A 1 124 ? 0.324 -12.232 -12.969 1.00 92.88 124 ILE A CA 1
ATOM 998 C C . ILE A 1 124 ? 1.058 -11.491 -14.096 1.00 92.88 124 ILE A C 1
ATOM 1000 O O . ILE A 1 124 ? 0.428 -10.780 -14.886 1.00 92.88 124 ILE A O 1
ATOM 1004 N N . LYS A 1 125 ? 2.389 -11.601 -14.120 1.00 89.75 125 LYS A N 1
ATOM 1005 C CA . LYS A 1 125 ? 3.283 -10.828 -14.993 1.00 89.75 125 LYS A CA 1
ATOM 1006 C C . LYS A 1 125 ? 3.947 -11.687 -16.054 1.00 89.75 125 LYS A C 1
ATOM 1008 O O . LYS A 1 125 ? 4.275 -12.848 -15.736 1.00 89.75 125 LYS A O 1
#

Solvent-accessible surface area (backbone atoms only — not comparable to full-atom values): 7380 Å² total; per-residue (Å²): 132,60,71,42,40,38,52,48,74,50,74,45,75,95,76,36,28,29,41,39,26,21,62,54,61,98,69,84,63,92,85,51,58,54,81,81,44,76,57,72,83,84,52,83,90,69,75,72,62,85,83,75,79,84,60,61,37,38,50,70,55,50,52,52,54,45,66,72,69,61,41,53,30,39,38,37,25,68,48,26,38,74,74,31,90,50,46,43,58,53,27,37,50,39,28,74,76,64,65,31,49,25,34,38,42,36,66,65,88,63,80,73,73,56,60,45,53,75,43,80,47,71,49,85,128

pLDDT: mean 93.32, std 7.35, range [64.94, 98.62]

Secondary structure (DSSP, 8-state):
--B-SEEEEEEEGGGTEEEEEE---S---TT-HHHH-SS-TTSTT-PPPSS--PPPPBHHHHHHHHHHH--SEEEEEES-GGG-TTHHHHHHHIIIII--EEEEEE-SS-----TT--EEEE---

Nearest PDB structures (foldseek):
  4yra-assembly4_L  TM=7.204E-01  e=2.822E+00  Mus musculus
  8tg1-assembly1_A  TM=5.494E-01  e=2.030E+00  Caldicellulosiruptor saccharolyticus
  4mm1-assembly2_B  TM=6.838E-01  e=6.218E+00  Methanothermobacter thermautotrophicus str. Delta H
  6wht-assembly1_D  TM=5.420E-01  e=2.642E+00  Rattus norvegicus

Mean predicted aligned error: 3.42 Å

Radius of gyration: 13.84 Å; Cα contacts (8 Å, |Δi|>4): 223; chains: 1; bounding box: 31×32×34 Å